Protein AF-A0A7K3XLP4-F1 (afdb_monomer_lite)

Foldseek 3Di:
DAPLVVCVVCVVCLQPVQQVPPPDQKDWLQSSVVSVCVVPVVVLVVQLVVDPPPSVVVSSVVSLVSCQVCCPSSQKDWDAWDWAQHPVGDTDITIMIGGNDDPDPVVVVVVVVVVVVVPDDPDD

Secondary structure (DSSP, 8-state):
--HHHHHHHTHHHIIIIIITTSSSSEEEHHHHHHHHHHHSHHHHHHHHHT-SS-HHHHHHHHHHHHHHHTHHHHTEEEEEEEEEE-TTS-EEEEEEEEES-SSSHHHHHHHHHHHHHTTS----

Structure (mmCIF, N/CA/C/O backbone):
data_AF-A0A7K3XLP4-F1
#
_entry.id   AF-A0A7K3XLP4-F1
#
loop_
_atom_site.group_PDB
_atom_site.id
_atom_site.type_symbol
_atom_site.label_atom_id
_atom_site.label_alt_id
_atom_site.label_comp_id
_atom_site.label_asym_id
_atom_site.label_entity_id
_atom_site.label_seq_id
_atom_site.pdbx_PDB_ins_code
_atom_site.Cartn_x
_atom_site.Cartn_y
_atom_site.Cartn_z
_atom_site.occupancy
_atom_site.B_iso_or_equiv
_atom_site.auth_seq_id
_atom_site.auth_comp_id
_atom_site.auth_asym_id
_atom_site.auth_atom_id
_atom_site.pdbx_PDB_model_num
ATOM 1 N N . MET A 1 1 ? 0.579 -8.255 -14.625 1.00 90.38 1 MET A N 1
ATOM 2 C CA . MET A 1 1 ? -0.479 -7.732 -13.733 1.00 90.38 1 MET A CA 1
ATOM 3 C C . MET A 1 1 ? -0.033 -6.373 -13.214 1.00 90.38 1 MET A C 1
ATOM 5 O O . MET A 1 1 ? 1.168 -6.206 -13.029 1.00 90.38 1 MET A O 1
ATOM 9 N N . SER A 1 2 ? -0.928 -5.396 -13.042 1.00 95.94 2 SER A N 1
ATOM 10 C CA . SER A 1 2 ? -0.546 -4.116 -12.420 1.00 95.94 2 SER A CA 1
ATOM 11 C C . SER A 1 2 ? -0.473 -4.239 -10.895 1.00 95.94 2 SER A C 1
ATOM 13 O O . SER A 1 2 ? -1.111 -5.116 -10.315 1.00 95.94 2 SER A O 1
ATOM 15 N N . LEU A 1 3 ? 0.269 -3.344 -10.233 1.00 97.62 3 LEU A N 1
ATOM 16 C CA . LEU A 1 3 ? 0.355 -3.335 -8.769 1.00 97.62 3 LEU A CA 1
ATOM 17 C C . LEU A 1 3 ? -1.019 -3.131 -8.118 1.00 97.62 3 LEU A C 1
ATOM 19 O O . LEU A 1 3 ? -1.346 -3.823 -7.163 1.00 97.62 3 LEU A O 1
ATOM 23 N N . ASN A 1 4 ? -1.837 -2.222 -8.658 1.00 97.38 4 ASN A N 1
ATOM 24 C CA . ASN A 1 4 ? -3.179 -1.972 -8.134 1.00 97.38 4 ASN A CA 1
ATOM 25 C C . ASN A 1 4 ? -4.053 -3.236 -8.231 1.00 97.38 4 ASN A C 1
ATOM 27 O O . ASN A 1 4 ? -4.577 -3.683 -7.218 1.00 97.38 4 ASN A O 1
ATOM 31 N N . GLN A 1 5 ? -4.101 -3.887 -9.403 1.00 98.12 5 GLN A N 1
ATOM 32 C CA . GLN A 1 5 ? -4.828 -5.155 -9.575 1.00 98.12 5 GLN A CA 1
ATOM 33 C C . GLN A 1 5 ? -4.363 -6.219 -8.577 1.00 98.12 5 GLN A C 1
ATOM 35 O O . GLN A 1 5 ? -5.185 -6.829 -7.899 1.00 98.12 5 GLN A O 1
ATOM 40 N N . PHE A 1 6 ? -3.047 -6.385 -8.433 1.00 98.69 6 PHE A N 1
ATOM 41 C CA . PHE A 1 6 ? -2.472 -7.326 -7.478 1.00 98.69 6 PHE A CA 1
ATOM 42 C C . PHE A 1 6 ? -2.895 -7.020 -6.037 1.00 98.69 6 PHE A C 1
ATOM 44 O O . PHE A 1 6 ? -3.279 -7.925 -5.299 1.00 98.69 6 PHE A O 1
ATOM 51 N N . MET A 1 7 ? -2.846 -5.751 -5.622 1.00 98.50 7 MET A N 1
ATOM 52 C CA . MET A 1 7 ? -3.244 -5.347 -4.274 1.00 98.50 7 MET A CA 1
ATOM 53 C C . MET A 1 7 ? -4.750 -5.523 -4.039 1.00 98.50 7 MET A C 1
ATOM 55 O O . MET A 1 7 ? -5.137 -5.950 -2.953 1.00 98.50 7 MET A O 1
ATOM 59 N N . THR A 1 8 ? -5.597 -5.274 -5.042 1.00 98.44 8 THR A N 1
ATOM 60 C CA . THR A 1 8 ? -7.040 -5.551 -4.968 1.00 98.44 8 THR A CA 1
ATOM 61 C C . THR A 1 8 ? -7.319 -7.045 -4.805 1.00 98.44 8 THR A C 1
ATOM 63 O O . THR A 1 8 ? -8.102 -7.429 -3.939 1.00 98.44 8 THR A O 1
ATOM 66 N N . GLU A 1 9 ? -6.657 -7.905 -5.582 1.00 98.50 9 GLU A N 1
ATOM 67 C CA . GLU A 1 9 ? -6.813 -9.365 -5.480 1.00 98.50 9 GLU A CA 1
ATOM 68 C C . GLU A 1 9 ? -6.312 -9.912 -4.131 1.00 98.50 9 GLU A C 1
ATOM 70 O O . GLU A 1 9 ? -6.848 -10.889 -3.610 1.00 98.50 9 GLU A O 1
ATOM 75 N N . ASN A 1 10 ? -5.328 -9.242 -3.523 1.00 98.56 10 ASN A N 1
ATOM 76 C CA . ASN A 1 10 ? -4.728 -9.619 -2.241 1.00 98.56 10 ASN A CA 1
ATOM 77 C C . ASN A 1 10 ? -5.234 -8.783 -1.054 1.00 98.56 10 ASN A C 1
ATOM 79 O O . ASN A 1 10 ? -4.625 -8.807 0.019 1.00 98.56 10 ASN A O 1
ATOM 83 N N . LEU A 1 11 ? -6.355 -8.069 -1.198 1.00 98.19 11 LEU A N 1
ATOM 84 C CA . LEU A 1 11 ? -6.865 -7.142 -0.182 1.00 98.19 11 LEU A CA 1
ATOM 85 C C . LEU A 1 11 ? -7.060 -7.815 1.187 1.00 98.19 11 LEU A C 1
ATOM 87 O O . LEU A 1 11 ? -6.708 -7.248 2.220 1.00 98.19 11 LEU A O 1
ATOM 91 N N . GLY A 1 12 ? -7.563 -9.055 1.194 1.00 97.62 12 GLY A N 1
ATOM 92 C CA . GLY A 1 12 ? -7.748 -9.843 2.415 1.00 97.62 12 GLY A CA 1
ATOM 93 C C . GLY A 1 12 ? -6.434 -10.163 3.134 1.00 97.62 12 GLY A C 1
ATOM 94 O O . GLY A 1 12 ? -6.371 -10.053 4.357 1.00 97.62 12 GLY A O 1
ATOM 95 N N . VAL A 1 13 ? -5.376 -10.493 2.386 1.00 98.25 13 VAL A N 1
ATOM 96 C CA . VAL A 1 13 ? -4.030 -10.740 2.932 1.00 98.25 13 VAL A CA 1
ATOM 97 C C . VAL A 1 13 ? -3.429 -9.435 3.451 1.00 98.25 13 VAL A C 1
ATOM 99 O O . VAL A 1 13 ? -2.935 -9.385 4.575 1.00 98.25 13 VAL A O 1
ATOM 102 N N . ILE A 1 14 ? -3.529 -8.349 2.680 1.00 98.44 14 ILE A N 1
ATOM 103 C CA . ILE A 1 14 ? -3.037 -7.026 3.088 1.00 98.44 14 ILE A CA 1
ATOM 104 C C . ILE A 1 14 ? -3.692 -6.588 4.402 1.00 98.44 14 ILE A C 1
ATOM 106 O O . ILE A 1 14 ? -3.005 -6.198 5.344 1.00 98.44 14 ILE A O 1
ATOM 110 N N . LYS A 1 15 ? -5.015 -6.698 4.503 1.00 97.31 15 LYS A N 1
ATOM 111 C CA . LYS A 1 15 ? -5.751 -6.334 5.712 1.00 97.31 15 LYS A CA 1
ATOM 112 C C . LYS A 1 15 ? -5.396 -7.237 6.895 1.00 97.31 15 LYS A C 1
ATOM 114 O O . LYS A 1 15 ? -4.977 -6.749 7.943 1.00 97.31 15 LYS A O 1
ATOM 119 N N . ASN A 1 16 ? -5.578 -8.547 6.742 1.00 95.75 16 ASN A N 1
ATOM 120 C CA . ASN A 1 16 ? -5.597 -9.469 7.879 1.00 95.75 16 ASN A CA 1
ATOM 121 C C . ASN A 1 16 ? -4.208 -9.982 8.273 1.00 95.75 16 ASN A C 1
ATOM 123 O O . ASN A 1 16 ? -3.998 -10.295 9.440 1.00 95.75 16 ASN A O 1
ATOM 127 N N . GLU A 1 17 ? -3.261 -10.055 7.336 1.00 95.81 17 GLU A N 1
ATOM 128 C CA . GLU A 1 17 ? -1.918 -10.585 7.602 1.00 95.81 17 GLU A CA 1
ATOM 129 C C . GLU A 1 17 ? -0.845 -9.498 7.704 1.00 95.81 17 GLU A C 1
ATOM 131 O O . GLU A 1 17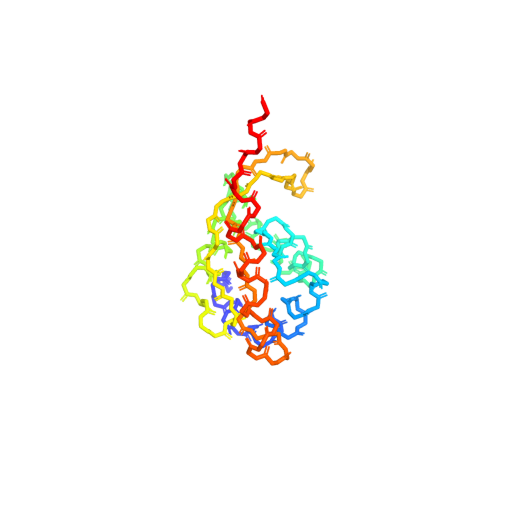 ? 0.153 -9.711 8.391 1.00 95.81 17 GLU A O 1
ATOM 136 N N . ILE A 1 18 ? -1.031 -8.343 7.053 1.00 97.62 18 ILE A N 1
ATOM 137 C CA . ILE A 1 18 ? -0.079 -7.225 7.126 1.00 97.62 18 ILE A CA 1
ATOM 138 C C . ILE A 1 18 ? -0.572 -6.185 8.128 1.00 97.62 18 ILE A C 1
ATOM 140 O O . ILE A 1 18 ? 0.013 -6.053 9.199 1.00 97.62 18 ILE A O 1
ATOM 144 N N . ILE A 1 19 ? -1.663 -5.475 7.818 1.00 96.88 19 ILE A N 1
ATOM 145 C CA . ILE A 1 19 ? -2.123 -4.331 8.618 1.00 96.88 19 ILE A CA 1
ATOM 146 C C . ILE A 1 19 ? -2.480 -4.775 10.035 1.00 96.88 19 ILE A C 1
ATOM 148 O O . ILE A 1 19 ? -1.913 -4.244 10.990 1.00 96.88 19 ILE A O 1
ATOM 152 N N . LYS A 1 20 ? -3.367 -5.766 10.210 1.00 92.88 20 LYS A N 1
ATOM 153 C CA . LYS A 1 20 ? -3.803 -6.202 11.551 1.00 92.88 20 LYS A CA 1
ATOM 154 C C . LYS A 1 20 ? -2.648 -6.696 12.429 1.00 92.88 20 LYS A C 1
ATOM 156 O O . LYS A 1 20 ? -2.678 -6.430 13.627 1.00 92.88 20 LYS A O 1
ATOM 161 N N . ASN A 1 21 ? -1.595 -7.264 11.840 1.00 92.56 21 ASN A N 1
ATOM 162 C CA . ASN A 1 21 ? -0.423 -7.767 12.565 1.00 92.56 21 ASN A CA 1
ATOM 163 C C . ASN A 1 21 ? 0.631 -6.704 12.918 1.00 92.56 21 ASN A C 1
ATOM 165 O O . ASN A 1 21 ? 1.565 -7.014 13.657 1.00 92.56 21 ASN A O 1
ATOM 169 N N . ILE A 1 22 ? 0.501 -5.458 12.447 1.00 94.50 22 ILE A N 1
ATOM 170 C CA . ILE A 1 22 ? 1.337 -4.358 12.953 1.00 94.50 22 ILE A CA 1
ATOM 171 C C . ILE A 1 22 ? 1.019 -4.150 14.449 1.00 94.50 22 ILE A C 1
ATOM 173 O O . ILE A 1 22 ? -0.142 -3.929 14.779 1.00 94.50 22 ILE A O 1
ATOM 177 N N . PRO A 1 23 ? 1.975 -4.221 15.390 1.00 89.25 23 PRO A N 1
ATOM 178 C CA . PRO A 1 23 ? 1.644 -4.214 16.821 1.00 89.25 23 PRO A CA 1
ATOM 179 C C . PRO A 1 23 ? 0.915 -2.951 17.292 1.00 89.25 23 PRO A C 1
ATOM 181 O O . PRO A 1 23 ? 0.053 -3.010 18.167 1.00 89.25 23 PRO A O 1
ATOM 184 N N . ASN A 1 24 ? 1.255 -1.805 16.703 1.00 90.50 24 ASN A N 1
ATOM 185 C CA . ASN A 1 24 ? 0.688 -0.523 17.086 1.00 90.50 24 ASN A CA 1
ATOM 186 C C . ASN A 1 24 ? -0.626 -0.239 16.329 1.00 90.50 24 ASN A C 1
ATOM 188 O O . ASN A 1 24 ? -0.777 -0.631 15.166 1.00 90.50 24 ASN A O 1
ATOM 192 N N . PRO A 1 25 ? -1.587 0.467 16.958 1.00 91.06 25 PRO A N 1
ATOM 193 C CA . PRO A 1 25 ? -2.775 0.973 16.267 1.00 91.06 25 PRO A CA 1
ATOM 194 C C . PRO A 1 25 ? -2.439 1.991 15.175 1.00 91.06 25 PRO A C 1
ATOM 196 O O . PRO A 1 25 ? -3.190 2.123 14.213 1.00 91.06 25 PRO A O 1
ATOM 199 N N . GLU A 1 26 ? -1.321 2.701 15.330 1.00 94.94 26 GLU A N 1
ATOM 200 C CA . GLU A 1 26 ? -0.758 3.597 14.325 1.00 94.94 26 GLU A CA 1
ATOM 201 C C . GLU A 1 26 ? 0.411 2.937 13.609 1.00 94.94 26 GLU A C 1
ATOM 203 O O . GLU A 1 26 ? 1.202 2.226 14.227 1.00 94.94 26 GLU A O 1
ATOM 208 N N . PHE A 1 27 ? 0.539 3.228 12.324 1.00 97.31 27 PHE A N 1
ATOM 209 C CA . PHE A 1 27 ? 1.672 2.831 11.501 1.00 97.31 27 PHE A CA 1
ATOM 210 C C . PHE A 1 27 ? 1.883 3.863 10.397 1.00 97.31 27 PHE A C 1
ATOM 212 O O . PHE A 1 27 ? 1.053 4.749 10.192 1.00 97.31 27 PHE A O 1
ATOM 219 N N . ASP A 1 28 ? 2.992 3.773 9.678 1.00 98.12 28 ASP A N 1
ATOM 220 C CA . ASP A 1 28 ? 3.285 4.670 8.563 1.00 98.12 28 ASP A CA 1
ATOM 221 C C . ASP A 1 28 ? 3.493 3.903 7.251 1.00 98.12 28 ASP A C 1
ATOM 223 O O . ASP A 1 28 ? 3.624 2.671 7.235 1.00 98.12 28 ASP A O 1
ATOM 227 N N . SER A 1 29 ? 3.464 4.616 6.125 1.00 98.19 29 SER A N 1
ATOM 228 C CA . SER A 1 29 ? 3.638 4.014 4.800 1.00 98.19 29 SER A CA 1
ATOM 229 C C . SER A 1 29 ? 4.964 3.248 4.694 1.00 98.19 29 SER A C 1
ATOM 231 O O . SER A 1 29 ? 5.012 2.208 4.038 1.00 98.19 29 SER A O 1
ATOM 233 N N . HIS A 1 30 ? 6.036 3.686 5.364 1.00 98.19 30 HIS A N 1
ATOM 234 C CA . HIS A 1 30 ? 7.309 2.958 5.358 1.00 98.19 30 HIS A CA 1
ATOM 235 C C . HIS A 1 30 ? 7.245 1.615 6.097 1.00 98.19 30 HIS A C 1
ATOM 237 O O . HIS A 1 30 ? 7.797 0.625 5.610 1.00 98.19 30 HIS A O 1
ATOM 243 N N . GLU A 1 31 ? 6.596 1.551 7.260 1.00 97.94 31 GLU A N 1
ATOM 244 C CA . GLU A 1 31 ? 6.362 0.307 7.995 1.00 97.94 31 GLU A CA 1
ATOM 245 C C . GLU A 1 31 ? 5.500 -0.658 7.185 1.00 97.94 31 GLU A C 1
ATOM 247 O O . GLU A 1 31 ? 5.883 -1.819 7.017 1.00 97.94 31 GLU A O 1
ATOM 252 N N . PHE A 1 32 ? 4.406 -0.160 6.600 1.00 98.50 32 PHE A N 1
ATOM 253 C CA . PHE A 1 32 ? 3.570 -0.957 5.709 1.00 98.50 32 PHE A CA 1
ATOM 254 C C . PHE A 1 32 ? 4.380 -1.527 4.542 1.00 98.50 32 PHE A C 1
ATOM 256 O O . PHE A 1 32 ? 4.331 -2.731 4.294 1.00 98.50 32 PHE A O 1
ATOM 263 N N . ILE A 1 33 ? 5.160 -0.687 3.851 1.00 98.44 33 ILE A N 1
ATOM 264 C CA . ILE A 1 33 ? 5.974 -1.110 2.708 1.00 98.44 33 ILE A CA 1
ATOM 265 C C . ILE A 1 33 ? 6.954 -2.202 3.134 1.00 98.44 33 ILE A C 1
ATOM 267 O O . ILE A 1 33 ? 6.997 -3.229 2.474 1.00 98.44 33 ILE A O 1
ATOM 271 N N . ARG A 1 34 ? 7.679 -2.061 4.252 1.00 98.00 34 ARG A N 1
ATOM 272 C CA . ARG A 1 34 ? 8.604 -3.110 4.734 1.00 98.00 34 ARG A CA 1
ATOM 273 C C . ARG A 1 34 ? 7.922 -4.471 4.900 1.00 98.00 34 ARG A C 1
ATOM 275 O O . ARG A 1 34 ? 8.480 -5.500 4.514 1.00 98.00 34 ARG A O 1
ATOM 282 N N . LEU A 1 35 ? 6.721 -4.486 5.475 1.00 98.00 35 LEU A N 1
ATOM 283 C CA . LEU A 1 35 ? 5.963 -5.720 5.680 1.00 98.00 35 LEU A CA 1
ATOM 284 C C . LEU A 1 35 ? 5.383 -6.260 4.370 1.00 98.00 35 LEU A C 1
ATOM 286 O O . LEU A 1 35 ? 5.457 -7.462 4.124 1.00 98.00 35 LEU A O 1
ATOM 290 N N . PHE A 1 36 ? 4.883 -5.383 3.500 1.00 98.44 36 PHE A N 1
ATOM 291 C CA . PHE A 1 36 ? 4.416 -5.732 2.160 1.00 98.44 36 PHE A CA 1
ATOM 292 C C . PHE A 1 36 ? 5.528 -6.366 1.325 1.00 98.44 36 PHE A C 1
ATOM 294 O O . PHE A 1 36 ? 5.335 -7.447 0.770 1.00 98.44 36 PHE A O 1
ATOM 301 N N . THR A 1 37 ? 6.714 -5.752 1.294 1.00 97.38 37 THR A N 1
ATOM 302 C CA . THR A 1 37 ? 7.862 -6.276 0.547 1.00 97.38 37 THR A CA 1
ATOM 303 C C . THR A 1 37 ? 8.301 -7.630 1.072 1.00 97.38 37 THR A C 1
ATOM 305 O O . THR A 1 37 ? 8.641 -8.491 0.278 1.00 97.38 37 THR A O 1
ATOM 308 N N . LYS A 1 38 ? 8.248 -7.841 2.39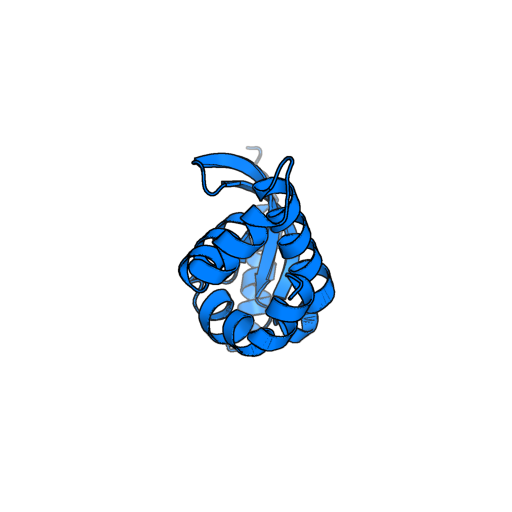4 1.00 97.19 38 LYS A N 1
ATOM 309 C CA . LYS A 1 38 ? 8.575 -9.130 3.012 1.00 97.19 38 LYS A CA 1
ATOM 310 C C . LYS A 1 38 ? 7.512 -10.199 2.736 1.00 97.19 38 LYS A C 1
ATOM 312 O O . LYS A 1 38 ? 7.835 -11.371 2.596 1.00 97.19 38 LYS A O 1
ATOM 317 N N . ARG A 1 39 ? 6.230 -9.827 2.677 1.00 98.12 39 ARG A N 1
ATOM 318 C CA . ARG A 1 39 ? 5.136 -10.776 2.413 1.00 98.12 39 ARG A CA 1
ATOM 319 C C . ARG A 1 39 ? 5.078 -11.209 0.948 1.00 98.12 39 ARG A C 1
ATOM 321 O O . ARG A 1 39 ? 4.728 -12.358 0.679 1.00 98.12 39 ARG A O 1
ATOM 328 N N . PHE A 1 40 ? 5.400 -10.298 0.031 1.00 98.12 40 PHE A N 1
ATOM 329 C CA . PHE A 1 40 ? 5.246 -10.459 -1.416 1.00 98.12 40 PHE A CA 1
ATOM 330 C C . PHE A 1 40 ? 6.566 -10.226 -2.169 1.00 98.12 40 PHE A C 1
ATOM 332 O O . PHE A 1 40 ? 6.581 -9.523 -3.176 1.00 98.12 40 PHE A O 1
ATOM 339 N N . GLU A 1 41 ? 7.676 -10.796 -1.687 1.00 98.00 41 GLU A N 1
ATOM 340 C CA . GLU A 1 41 ? 9.036 -10.510 -2.187 1.00 98.00 41 GLU A CA 1
ATOM 341 C C . GLU A 1 41 ? 9.166 -10.622 -3.713 1.00 98.00 41 GLU A C 1
ATOM 343 O O . GLU A 1 41 ? 9.619 -9.681 -4.365 1.00 98.00 41 GLU A O 1
ATOM 348 N N . ILE A 1 42 ? 8.717 -11.742 -4.290 1.00 98.06 42 ILE A N 1
ATOM 349 C CA . ILE A 1 42 ? 8.825 -11.999 -5.734 1.00 98.06 42 ILE A CA 1
ATOM 350 C C . ILE A 1 42 ? 8.021 -10.974 -6.536 1.00 98.06 42 ILE A C 1
ATOM 352 O O . ILE A 1 42 ? 8.577 -10.294 -7.397 1.00 98.06 42 ILE A O 1
ATOM 356 N N . SER A 1 43 ? 6.738 -10.795 -6.213 1.00 98.44 43 SER A N 1
ATOM 357 C CA . SER A 1 43 ? 5.879 -9.835 -6.913 1.00 98.44 43 SER A CA 1
ATOM 358 C C . SER A 1 43 ? 6.383 -8.401 -6.749 1.00 98.44 43 SER A C 1
ATOM 360 O O . SER A 1 43 ? 6.359 -7.622 -7.696 1.00 98.44 43 SER A O 1
ATOM 362 N N . TYR A 1 44 ? 6.902 -8.043 -5.573 1.00 98.38 44 TYR A N 1
ATOM 363 C CA . TYR A 1 44 ? 7.498 -6.733 -5.344 1.00 98.38 44 TYR A CA 1
ATOM 364 C C . TYR A 1 44 ? 8.699 -6.470 -6.263 1.00 98.38 44 TYR A C 1
ATOM 366 O O . TYR A 1 44 ? 8.777 -5.394 -6.859 1.00 98.38 44 TYR A O 1
ATOM 374 N N . ILE A 1 45 ? 9.595 -7.450 -6.433 1.00 98.12 45 ILE A N 1
ATOM 375 C CA . ILE A 1 45 ? 10.717 -7.353 -7.379 1.00 98.12 45 ILE A CA 1
ATOM 376 C C . ILE A 1 45 ? 10.196 -7.174 -8.811 1.00 98.12 45 ILE A C 1
ATOM 378 O O . ILE A 1 45 ? 10.669 -6.285 -9.516 1.00 98.12 45 ILE A O 1
ATOM 382 N N . GLU A 1 46 ? 9.183 -7.939 -9.224 1.00 98.31 46 GLU A N 1
ATOM 383 C CA . GLU A 1 46 ? 8.570 -7.809 -10.554 1.00 98.31 46 GLU A CA 1
ATOM 384 C C . GLU A 1 46 ? 7.979 -6.409 -10.790 1.00 98.31 46 GLU A C 1
ATOM 386 O O . GLU A 1 46 ? 8.186 -5.813 -11.852 1.00 98.31 46 GLU A O 1
ATOM 391 N N . PHE A 1 47 ? 7.292 -5.838 -9.793 1.00 98.38 47 PHE A N 1
ATOM 392 C CA . PHE A 1 47 ? 6.758 -4.479 -9.892 1.00 98.38 47 PHE A CA 1
ATOM 393 C C . PHE A 1 47 ? 7.869 -3.441 -10.023 1.00 98.38 47 PHE A C 1
ATOM 395 O O . PHE A 1 47 ? 7.754 -2.544 -10.859 1.00 98.38 47 PHE A O 1
ATOM 402 N N . LEU A 1 48 ? 8.963 -3.568 -9.268 1.00 98.19 48 LEU A N 1
ATOM 403 C CA . LEU A 1 48 ? 10.122 -2.686 -9.421 1.00 98.19 48 LEU A CA 1
ATOM 404 C C . LEU A 1 48 ? 10.725 -2.799 -10.825 1.00 98.19 48 LEU A C 1
ATOM 406 O O . LEU A 1 48 ? 10.986 -1.778 -11.458 1.00 98.19 48 LEU A O 1
ATOM 410 N N . SER A 1 49 ? 10.889 -4.022 -11.338 1.00 97.62 49 SER A N 1
ATOM 411 C CA . SER A 1 49 ? 11.448 -4.278 -12.671 1.00 97.62 49 SER A CA 1
ATOM 412 C C . SER A 1 49 ? 10.595 -3.732 -13.821 1.00 97.62 49 SER A C 1
ATOM 414 O O . SER A 1 49 ? 11.107 -3.554 -14.925 1.00 97.62 49 SER A O 1
ATOM 416 N N . SER A 1 50 ? 9.316 -3.429 -13.582 1.00 96.38 50 SER A N 1
ATOM 417 C CA . SER A 1 50 ? 8.435 -2.817 -14.584 1.00 96.38 50 SER A CA 1
ATOM 418 C C . SER A 1 50 ? 8.744 -1.334 -14.864 1.00 96.38 50 SER A C 1
ATOM 420 O O . SER A 1 50 ? 8.323 -0.801 -15.893 1.00 96.38 50 SER A O 1
ATOM 422 N N . TYR A 1 51 ? 9.517 -0.668 -13.996 1.00 96.44 51 TYR A N 1
ATOM 423 C CA . TYR A 1 51 ? 9.890 0.741 -14.131 1.00 96.44 51 TYR A CA 1
ATOM 424 C C . TYR A 1 51 ? 11.361 0.906 -14.520 1.00 96.44 51 TYR A C 1
ATOM 426 O O . TYR A 1 51 ? 12.256 0.370 -13.876 1.00 96.44 51 TYR A O 1
ATOM 434 N N . LYS A 1 52 ? 11.625 1.728 -15.546 1.00 94.69 52 LYS A N 1
ATOM 435 C CA . LYS A 1 52 ? 12.996 2.052 -15.990 1.00 94.69 52 LYS A CA 1
ATOM 436 C C . LYS A 1 52 ? 13.687 3.113 -15.130 1.00 94.69 52 LYS A C 1
ATOM 438 O O . LYS A 1 52 ? 14.899 3.072 -14.975 1.00 94.69 52 LYS A O 1
ATOM 443 N N . ASN A 1 53 ? 12.916 4.058 -14.597 1.00 96.56 53 ASN A N 1
ATOM 444 C CA . ASN A 1 53 ? 13.409 5.186 -13.811 1.00 96.56 53 ASN A CA 1
ATOM 445 C C . ASN A 1 53 ? 12.700 5.195 -12.461 1.00 96.56 53 ASN A C 1
ATOM 447 O O . ASN A 1 53 ? 11.490 4.971 -12.419 1.00 96.56 53 ASN A O 1
ATOM 451 N N . GLU A 1 54 ? 13.430 5.500 -11.387 1.00 96.12 54 GLU A N 1
ATOM 452 C CA . GLU A 1 54 ? 12.860 5.692 -10.047 1.00 96.12 54 GLU A CA 1
ATOM 453 C C . GLU A 1 54 ? 11.898 4.556 -9.605 1.00 96.12 54 GLU A C 1
ATOM 455 O O . GLU A 1 54 ? 10.781 4.834 -9.157 1.00 96.12 54 GLU A O 1
ATOM 460 N N . PRO A 1 55 ? 12.268 3.264 -9.754 1.00 97.75 55 PRO A N 1
ATOM 461 C CA . PRO A 1 55 ? 11.335 2.147 -9.576 1.00 97.75 55 PRO A CA 1
ATOM 462 C C . PRO A 1 55 ? 10.721 2.110 -8.174 1.00 97.75 55 PRO A C 1
ATOM 464 O O . PRO A 1 55 ? 9.507 1.972 -8.035 1.00 97.75 55 PRO A O 1
ATOM 467 N N . PHE A 1 56 ? 11.535 2.331 -7.138 1.00 97.31 56 PHE A N 1
ATOM 468 C CA . PHE A 1 56 ? 11.071 2.388 -5.751 1.00 97.31 56 PHE A CA 1
ATOM 469 C C . PHE A 1 56 ? 10.061 3.509 -5.535 1.00 9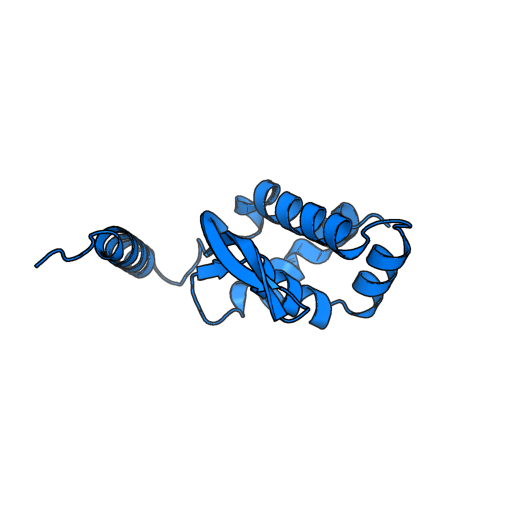7.31 56 PHE A C 1
ATOM 471 O O . PHE A 1 56 ? 8.968 3.256 -5.042 1.00 97.31 56 PHE A O 1
ATOM 478 N N . ARG A 1 57 ? 10.381 4.729 -5.977 1.00 96.25 57 ARG A N 1
ATOM 479 C CA . ARG A 1 57 ? 9.485 5.882 -5.848 1.00 96.25 57 ARG A CA 1
ATOM 480 C C . ARG A 1 57 ? 8.147 5.634 -6.546 1.00 96.25 57 ARG A C 1
ATOM 482 O O . ARG A 1 57 ? 7.106 5.936 -5.973 1.00 96.25 57 ARG A O 1
ATOM 489 N N . ASN A 1 58 ? 8.159 5.065 -7.752 1.00 97.88 58 ASN A N 1
ATOM 490 C CA . ASN A 1 58 ? 6.938 4.788 -8.514 1.00 97.88 58 ASN A CA 1
ATOM 491 C C . ASN A 1 58 ? 6.071 3.691 -7.880 1.00 97.88 58 ASN A C 1
ATOM 493 O O . ASN A 1 58 ? 4.845 3.824 -7.838 1.00 97.88 58 ASN A O 1
ATOM 497 N N . VAL A 1 59 ? 6.684 2.616 -7.376 1.00 98.31 59 VAL A N 1
ATOM 498 C CA . VAL A 1 59 ? 5.964 1.540 -6.679 1.00 98.31 59 VAL A CA 1
ATOM 499 C C . VAL A 1 59 ? 5.421 2.037 -5.338 1.00 98.31 59 VAL A C 1
ATOM 501 O O . VAL A 1 59 ? 4.241 1.857 -5.054 1.00 98.31 59 VAL A O 1
ATOM 504 N N . HIS A 1 60 ? 6.234 2.724 -4.533 1.00 97.88 60 HIS A N 1
ATOM 505 C CA . HIS A 1 60 ? 5.827 3.228 -3.216 1.00 97.88 60 HIS A CA 1
ATOM 506 C C . HIS A 1 60 ? 4.727 4.286 -3.319 1.00 97.88 60 HIS A C 1
ATOM 508 O O . HIS A 1 60 ? 3.782 4.243 -2.537 1.00 97.88 60 HIS A O 1
ATOM 514 N N . ALA A 1 61 ? 4.778 5.168 -4.322 1.00 97.56 61 ALA A N 1
ATOM 515 C CA . ALA A 1 61 ? 3.707 6.131 -4.575 1.00 97.56 61 ALA A CA 1
ATOM 516 C C . ALA A 1 61 ? 2.373 5.449 -4.925 1.00 97.56 61 ALA A C 1
ATOM 518 O O . ALA A 1 61 ? 1.314 5.900 -4.493 1.00 97.56 61 ALA A O 1
ATOM 519 N N . GLN A 1 62 ? 2.406 4.352 -5.688 1.00 98.25 62 GLN A N 1
ATOM 520 C CA . GLN A 1 62 ? 1.198 3.578 -5.981 1.00 98.25 62 GLN A CA 1
ATOM 521 C C . GLN A 1 62 ? 0.673 2.828 -4.760 1.00 98.25 62 GLN A C 1
ATOM 523 O O . GLN A 1 62 ? -0.538 2.784 -4.578 1.00 98.25 62 GLN A O 1
ATOM 528 N N . ILE A 1 63 ? 1.556 2.291 -3.913 1.00 98.62 63 ILE A N 1
ATOM 529 C CA . ILE A 1 63 ? 1.157 1.691 -2.634 1.00 98.62 63 ILE A CA 1
ATOM 530 C C . ILE A 1 63 ? 0.464 2.742 -1.762 1.00 98.62 63 ILE A C 1
ATOM 532 O O . ILE A 1 63 ? -0.651 2.507 -1.310 1.00 98.62 63 ILE A O 1
ATOM 536 N N . GLY A 1 64 ? 1.076 3.915 -1.571 1.00 98.00 64 GLY A N 1
ATOM 537 C CA . GLY A 1 64 ? 0.490 4.998 -0.774 1.00 98.00 64 GLY A CA 1
ATOM 538 C C . GLY A 1 64 ? -0.865 5.456 -1.318 1.00 98.00 64 GLY A C 1
ATOM 539 O O . GLY A 1 64 ? -1.830 5.583 -0.564 1.00 98.00 64 GLY A O 1
ATOM 540 N N . ARG A 1 65 ? -0.980 5.607 -2.645 1.00 98.50 65 ARG A N 1
ATOM 541 C CA . ARG A 1 65 ? -2.261 5.903 -3.302 1.00 98.50 65 ARG A CA 1
ATOM 542 C C . ARG A 1 65 ? -3.297 4.810 -3.047 1.00 98.50 65 ARG A C 1
ATOM 544 O O . ARG A 1 65 ? -4.421 5.132 -2.681 1.00 98.50 65 ARG A O 1
ATOM 551 N N . PHE A 1 66 ? -2.919 3.541 -3.189 1.00 98.69 66 PHE A N 1
ATOM 552 C CA . PHE A 1 66 ? -3.818 2.418 -2.941 1.00 98.69 66 PHE A CA 1
ATOM 553 C C . PHE A 1 66 ? -4.350 2.433 -1.504 1.00 98.69 66 PHE A C 1
ATOM 555 O O . PHE A 1 66 ? -5.555 2.297 -1.311 1.00 98.69 66 PHE A O 1
ATOM 562 N N . LEU A 1 67 ? -3.476 2.647 -0.511 1.00 98.50 67 LEU A N 1
ATOM 563 C CA . LEU A 1 67 ? -3.872 2.764 0.897 1.00 98.50 67 LEU A CA 1
ATOM 564 C C . LEU A 1 67 ? -4.866 3.909 1.108 1.00 98.50 67 LEU A C 1
ATOM 566 O O . LEU A 1 67 ? -5.880 3.716 1.772 1.00 98.50 67 LEU A O 1
ATOM 570 N N . SER A 1 68 ? -4.602 5.072 0.506 1.00 98.12 68 SER A N 1
ATOM 571 C CA . SER A 1 68 ? -5.471 6.249 0.597 1.00 98.12 68 SER A CA 1
ATOM 572 C C . SER A 1 68 ? -6.854 6.011 -0.024 1.00 98.12 68 SER A C 1
ATOM 574 O O . SER A 1 68 ? -7.865 6.390 0.565 1.00 98.12 68 SER A O 1
ATOM 576 N N . GLU A 1 69 ? -6.909 5.349 -1.182 1.00 98.31 69 GLU A N 1
ATOM 577 C CA . GLU A 1 69 ? -8.147 5.072 -1.922 1.00 98.31 69 GLU A CA 1
ATOM 578 C C . GLU A 1 69 ? -8.983 3.937 -1.301 1.00 98.31 69 GLU A C 1
ATOM 580 O O . GLU A 1 69 ? -10.199 3.921 -1.477 1.00 98.31 69 GLU A O 1
ATOM 585 N N . HIS A 1 70 ? -8.361 3.014 -0.556 1.00 98.12 70 HIS A N 1
ATOM 586 C CA . HIS A 1 70 ? -9.013 1.809 -0.016 1.00 98.12 70 HIS A CA 1
ATOM 587 C C . HIS A 1 70 ? -9.093 1.781 1.521 1.00 98.12 70 HIS A C 1
ATOM 589 O O . HIS A 1 70 ? -9.156 0.712 2.134 1.00 98.12 70 HIS A O 1
ATOM 595 N N . GLN A 1 71 ? -9.079 2.953 2.162 1.00 97.38 71 GLN A N 1
ATOM 596 C CA . GLN A 1 71 ? -9.098 3.108 3.624 1.00 97.38 71 GLN A CA 1
ATOM 597 C C . GLN A 1 71 ? -10.228 2.321 4.306 1.00 97.38 71 GLN A C 1
ATOM 599 O O . GLN A 1 71 ? -9.992 1.632 5.299 1.00 97.38 71 GLN A O 1
ATOM 604 N N . GLU A 1 72 ? -11.444 2.382 3.753 1.00 95.31 72 GLU A N 1
ATOM 605 C CA . GLU A 1 72 ? -12.613 1.691 4.306 1.00 95.31 72 GLU A CA 1
ATOM 606 C C . GLU A 1 72 ? -12.431 0.171 4.282 1.00 95.31 72 GLU A C 1
ATOM 608 O O . GLU A 1 72 ? -12.577 -0.486 5.313 1.00 95.31 72 GLU A O 1
ATOM 613 N N . GLN A 1 73 ? -12.049 -0.399 3.134 1.00 96.81 73 GLN A N 1
ATOM 614 C CA . GLN A 1 73 ? -11.895 -1.848 3.015 1.00 96.81 73 GLN A CA 1
ATOM 615 C C . GLN A 1 73 ? -10.727 -2.375 3.858 1.00 96.81 73 GLN A C 1
ATOM 617 O O . GLN A 1 73 ? -10.797 -3.488 4.390 1.00 96.81 73 GLN A O 1
ATOM 622 N N . LEU A 1 74 ? -9.666 -1.574 3.983 1.00 97.19 74 LEU A N 1
ATOM 623 C CA . LEU A 1 74 ? -8.471 -1.886 4.764 1.00 97.19 74 LEU A CA 1
ATOM 624 C C . LEU A 1 74 ? -8.637 -1.637 6.270 1.00 97.19 74 LEU A C 1
ATOM 626 O O . LEU A 1 74 ? -7.755 -2.035 7.027 1.00 97.19 74 LEU A O 1
ATOM 630 N N . GLU A 1 75 ? -9.748 -1.034 6.710 1.00 96.38 75 GLU A N 1
ATOM 631 C CA . GLU A 1 75 ? -9.981 -0.630 8.105 1.00 96.38 75 GLU A CA 1
ATOM 632 C C . GLU A 1 75 ? -8.855 0.266 8.648 1.00 96.38 75 GLU A C 1
ATOM 634 O O . GLU A 1 75 ? -8.317 0.050 9.739 1.00 96.38 75 GLU A O 1
ATOM 639 N N . ILE A 1 76 ? -8.482 1.283 7.870 1.00 96.69 76 ILE A N 1
ATOM 640 C CA . ILE A 1 76 ? -7.493 2.293 8.257 1.00 96.69 76 ILE A CA 1
ATOM 641 C C . ILE A 1 76 ? -8.005 3.694 7.949 1.00 96.69 76 ILE A C 1
ATOM 643 O O . ILE A 1 76 ? -8.943 3.880 7.180 1.00 96.69 76 ILE A O 1
ATOM 647 N N . LYS A 1 77 ? -7.381 4.698 8.556 1.00 97.00 77 LYS A N 1
ATOM 648 C CA . LYS A 1 77 ? -7.675 6.103 8.304 1.00 97.00 77 LYS A CA 1
ATOM 649 C C . LYS A 1 77 ? -6.393 6.915 8.224 1.00 97.00 77 LYS A C 1
ATOM 651 O O . LYS A 1 77 ? -5.488 6.702 9.029 1.00 97.00 77 LYS A O 1
ATOM 656 N N . ASP A 1 78 ? -6.341 7.851 7.285 1.00 95.38 78 ASP A N 1
ATOM 657 C CA . ASP A 1 78 ? -5.283 8.858 7.200 1.00 95.38 78 ASP A CA 1
ATOM 658 C C . ASP A 1 78 ? -5.204 9.661 8.509 1.00 95.38 78 ASP A C 1
ATOM 660 O O . ASP A 1 78 ? -6.216 10.122 9.057 1.00 95.38 78 ASP A O 1
ATOM 664 N N . PHE A 1 79 ? -3.986 9.797 9.027 1.00 94.94 79 PHE A N 1
ATOM 665 C CA . PHE A 1 79 ? -3.672 10.518 10.251 1.00 94.94 79 PHE A CA 1
ATOM 666 C C . PHE A 1 79 ? -2.515 11.513 10.049 1.00 94.94 79 PHE A C 1
ATOM 668 O O . PHE A 1 79 ? -1.668 11.725 10.930 1.00 94.94 79 PHE A O 1
ATOM 675 N N . GLY A 1 80 ? -2.491 12.152 8.879 1.00 96.31 80 GLY A N 1
ATOM 676 C CA . GLY A 1 80 ? -1.494 13.133 8.472 1.00 96.31 80 GLY A CA 1
ATOM 677 C C . GLY A 1 80 ? -0.167 12.494 8.078 1.00 96.31 80 GLY A C 1
ATOM 678 O O . GLY A 1 80 ? -0.105 11.344 7.662 1.00 96.31 80 GLY A O 1
ATOM 679 N N . THR A 1 81 ? 0.921 13.247 8.217 1.00 97.06 81 THR A N 1
ATOM 680 C CA . THR A 1 81 ? 2.261 12.810 7.804 1.00 97.06 81 THR A CA 1
ATOM 681 C C . THR A 1 81 ? 3.198 12.633 8.990 1.00 97.06 81 THR A C 1
ATOM 683 O O . THR A 1 81 ? 3.061 13.312 10.008 1.00 97.06 81 THR A O 1
ATOM 686 N N . THR A 1 82 ? 4.209 11.788 8.827 1.00 97.31 82 THR A N 1
ATOM 687 C CA . THR A 1 82 ? 5.310 11.605 9.777 1.00 97.31 82 THR A CA 1
ATOM 688 C C . THR A 1 82 ? 6.654 11.525 9.050 1.00 97.31 82 THR A C 1
ATOM 690 O O . THR A 1 82 ? 6.703 11.345 7.833 1.00 97.31 82 THR A O 1
ATOM 693 N N . GLN A 1 83 ? 7.751 11.682 9.790 1.00 97.81 83 GLN A N 1
ATOM 694 C CA . GLN A 1 83 ? 9.116 11.479 9.305 1.00 97.81 83 GLN A CA 1
ATOM 695 C C . GLN A 1 83 ? 9.643 10.145 9.833 1.00 97.81 83 GLN A C 1
ATOM 697 O O . GLN A 1 83 ? 9.722 9.947 11.045 1.00 97.81 83 GLN A O 1
ATOM 702 N N . SER A 1 84 ? 10.017 9.231 8.938 1.00 97.19 84 SER A N 1
ATOM 703 C CA . SER A 1 84 ? 10.573 7.929 9.320 1.00 97.19 84 SER A CA 1
ATOM 704 C C . SER A 1 84 ? 11.530 7.396 8.247 1.00 97.19 84 SER A C 1
ATOM 706 O O . SER A 1 84 ? 11.487 7.851 7.099 1.00 97.19 84 SER A O 1
ATOM 708 N N . PRO A 1 85 ? 12.447 6.470 8.586 1.00 97.25 85 PRO A N 1
ATOM 709 C CA . PRO A 1 85 ? 13.348 5.883 7.602 1.00 97.25 85 PRO A CA 1
ATOM 710 C C . PRO A 1 85 ? 12.580 4.989 6.625 1.00 97.25 85 PRO A C 1
ATOM 712 O O . PRO A 1 85 ? 11.775 4.156 7.046 1.00 97.25 85 PRO A O 1
ATOM 715 N N . ASN A 1 86 ? 12.870 5.114 5.331 1.00 95.38 86 ASN A N 1
ATOM 716 C CA . ASN A 1 86 ? 12.369 4.212 4.295 1.00 95.38 86 ASN A CA 1
ATOM 717 C C . ASN A 1 86 ? 13.089 2.844 4.333 1.00 95.38 86 ASN A C 1
ATOM 719 O O . ASN A 1 86 ? 13.865 2.550 5.246 1.00 95.38 86 ASN A O 1
ATOM 723 N N . ILE A 1 87 ? 12.856 1.987 3.332 1.00 94.44 87 ILE A N 1
ATOM 724 C CA . ILE A 1 87 ? 13.484 0.652 3.246 1.00 94.44 87 ILE A CA 1
ATOM 725 C C . ILE A 1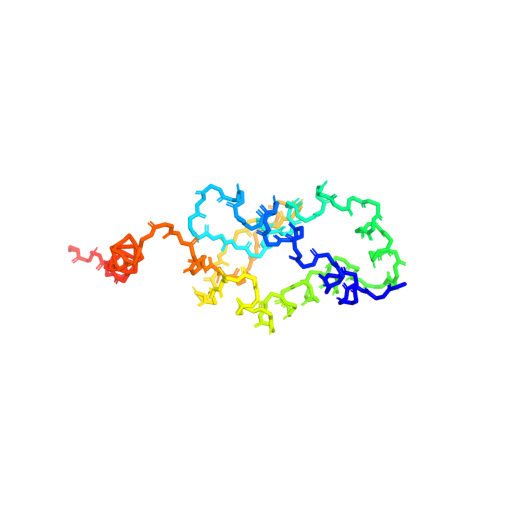 87 ? 15.021 0.681 3.114 1.00 94.44 87 ILE A C 1
ATOM 727 O O . ILE A 1 87 ? 15.660 -0.342 3.328 1.00 94.44 87 ILE A O 1
ATOM 731 N N . PHE A 1 88 ? 15.612 1.836 2.792 1.00 95.88 88 PHE A N 1
ATOM 732 C CA . PHE A 1 88 ? 17.062 2.055 2.706 1.00 95.88 88 PHE A CA 1
ATOM 733 C C . PHE A 1 88 ? 17.641 2.733 3.954 1.00 95.88 88 PHE A C 1
ATOM 735 O O . PHE A 1 88 ? 18.811 3.102 3.966 1.00 95.88 88 PHE A O 1
ATOM 742 N N . GLY A 1 89 ? 16.828 2.954 4.991 1.00 95.75 89 GLY A N 1
ATOM 743 C CA . GLY A 1 89 ? 17.250 3.681 6.188 1.00 95.75 89 GLY A CA 1
ATOM 744 C C . GLY A 1 89 ? 17.296 5.204 6.016 1.00 95.75 89 GLY A C 1
ATOM 745 O O . GLY A 1 89 ? 17.756 5.899 6.917 1.00 95.75 89 GLY A O 1
ATOM 746 N N . ILE A 1 90 ? 16.815 5.742 4.890 1.00 96.19 90 ILE A N 1
ATOM 747 C CA . ILE A 1 90 ? 16.841 7.182 4.602 1.00 96.19 90 ILE A CA 1
ATOM 748 C C . ILE A 1 90 ? 15.551 7.822 5.121 1.00 96.19 90 ILE A C 1
ATOM 750 O O . ILE A 1 90 ? 14.454 7.431 4.717 1.00 96.19 90 ILE A O 1
ATOM 754 N N . GLY A 1 91 ? 15.676 8.810 6.010 1.00 96.31 91 GLY A N 1
ATOM 755 C CA . GLY A 1 91 ? 14.539 9.559 6.553 1.00 96.31 91 GLY A CA 1
ATOM 756 C C . GLY A 1 91 ? 13.803 10.351 5.472 1.00 96.31 91 GLY A C 1
ATOM 757 O O . GLY A 1 91 ? 14.415 11.156 4.771 1.00 96.31 91 GLY A O 1
ATOM 758 N N . SER A 1 92 ? 12.496 10.128 5.334 1.00 95.81 92 SER A N 1
ATOM 759 C CA . SER A 1 92 ? 11.634 10.914 4.442 1.00 95.81 92 SER A CA 1
ATOM 760 C C . SER A 1 92 ? 10.190 10.999 4.946 1.00 95.81 92 SER A C 1
ATOM 762 O O . SER A 1 92 ? 9.693 10.120 5.659 1.00 95.81 92 SER A O 1
ATOM 764 N N . THR A 1 93 ? 9.528 12.107 4.608 1.00 97.25 93 THR A N 1
ATOM 765 C CA . THR A 1 93 ? 8.133 12.337 4.985 1.00 97.25 93 THR A CA 1
ATOM 766 C C . THR A 1 93 ? 7.232 11.353 4.252 1.00 97.25 93 THR A C 1
ATOM 768 O O . THR A 1 93 ? 7.361 11.189 3.040 1.00 97.25 93 THR A O 1
ATOM 771 N N . ASN A 1 94 ? 6.314 10.729 4.982 1.00 98.00 94 ASN A N 1
ATOM 772 C CA . ASN A 1 94 ? 5.331 9.798 4.444 1.00 98.00 94 ASN A CA 1
ATOM 773 C C . ASN A 1 94 ? 4.019 9.864 5.239 1.00 98.00 94 ASN A C 1
ATOM 775 O O . ASN A 1 94 ? 3.954 10.484 6.304 1.00 98.00 94 ASN A O 1
ATOM 779 N N . GLU A 1 95 ? 2.966 9.265 4.699 1.00 98.06 95 GLU A N 1
ATOM 780 C CA . GLU A 1 95 ? 1.642 9.228 5.312 1.00 98.06 95 GLU A CA 1
ATOM 781 C C . GLU A 1 95 ? 1.627 8.315 6.538 1.00 98.06 95 GLU A C 1
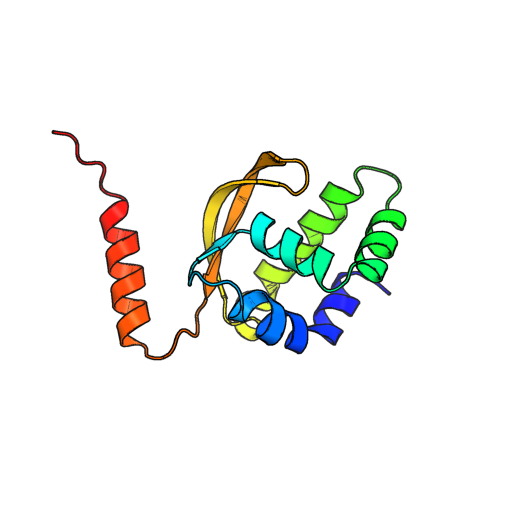ATOM 783 O O . GLU A 1 95 ? 2.256 7.255 6.582 1.00 98.06 95 GLU A O 1
ATOM 788 N N . ARG A 1 96 ? 0.870 8.741 7.542 1.00 97.88 96 ARG A N 1
ATOM 789 C CA . ARG A 1 96 ? 0.605 8.003 8.766 1.00 97.88 96 ARG A CA 1
ATOM 790 C C . ARG A 1 96 ? -0.837 7.526 8.748 1.00 97.88 96 ARG A C 1
ATOM 792 O O . ARG A 1 96 ? -1.744 8.266 8.378 1.00 97.88 96 ARG A O 1
ATOM 799 N N . TRP A 1 97 ? -1.040 6.309 9.220 1.00 97.62 97 TRP A N 1
ATOM 800 C CA . TRP A 1 97 ? -2.309 5.606 9.206 1.00 97.62 97 TRP A CA 1
ATOM 801 C C . TRP A 1 97 ? -2.663 5.147 10.616 1.00 97.62 97 TRP A C 1
ATOM 803 O O . TRP A 1 97 ? -1.793 4.772 11.402 1.00 97.62 97 TRP A O 1
ATOM 813 N N . VAL A 1 98 ? -3.953 5.144 10.932 1.00 96.19 98 VAL A N 1
ATOM 814 C CA . VAL A 1 98 ? -4.488 4.552 12.161 1.00 96.19 98 VAL A CA 1
ATOM 815 C C . VAL A 1 98 ? -5.502 3.476 11.808 1.00 96.19 98 VAL A C 1
ATOM 817 O O . VAL A 1 98 ? -6.350 3.682 10.942 1.00 96.19 98 VAL A O 1
ATOM 820 N N . LYS A 1 99 ? -5.430 2.322 12.467 1.00 94.38 99 LYS A N 1
ATOM 821 C CA . LYS A 1 99 ? -6.409 1.242 12.312 1.00 94.38 99 LYS A CA 1
ATOM 822 C C . LYS A 1 99 ? -7.757 1.668 12.881 1.00 94.38 99 LYS A C 1
ATOM 824 O O . LYS A 1 99 ? -7.824 2.188 13.995 1.00 94.38 99 LYS A O 1
ATOM 829 N N . THR A 1 100 ? -8.827 1.421 12.137 1.00 88.44 100 THR A N 1
ATOM 830 C CA . THR A 1 100 ? -10.198 1.745 12.551 1.00 88.44 100 THR A CA 1
ATOM 831 C C . THR A 1 100 ? -10.896 0.593 13.266 1.00 88.44 100 THR A C 1
ATOM 833 O O . THR A 1 100 ? -11.922 0.826 13.897 1.00 88.44 100 THR A O 1
ATOM 836 N N . ASP A 1 101 ? -10.324 -0.615 13.250 1.00 72.12 101 ASP A N 1
ATOM 837 C CA . ASP A 1 101 ? -10.806 -1.756 14.036 1.00 72.12 101 ASP A CA 1
ATOM 838 C C . ASP A 1 101 ? -9.756 -2.254 15.049 1.00 72.12 101 ASP A C 1
ATOM 840 O O . ASP A 1 101 ? -8.982 -3.175 14.768 1.00 72.12 101 ASP A O 1
ATOM 844 N N . PRO A 1 102 ? -9.690 -1.648 16.248 1.00 55.03 102 PRO A N 1
ATOM 845 C CA . PRO A 1 102 ? -9.083 -2.257 17.416 1.00 55.03 102 PRO A CA 1
ATOM 846 C C . PRO A 1 102 ? -10.204 -2.611 18.400 1.00 55.03 102 PRO A C 1
ATOM 848 O O . PRO A 1 102 ? -10.920 -1.724 18.856 1.00 55.03 102 PRO A O 1
ATOM 851 N N . GLY A 1 103 ? -10.382 -3.895 18.721 1.00 54.81 103 GLY A N 1
ATOM 852 C CA . GLY A 1 103 ? -11.411 -4.399 19.642 1.00 54.81 103 GLY A CA 1
ATOM 853 C C . GLY A 1 103 ? -11.918 -3.387 20.694 1.00 54.81 103 GLY A C 1
ATOM 854 O O . GLY A 1 103 ? -11.228 -3.036 21.650 1.00 54.81 103 GLY A O 1
ATOM 855 N N . SER A 1 104 ? -13.175 -2.967 20.520 1.00 49.16 104 SER A N 1
ATOM 856 C CA . SER A 1 104 ? -13.944 -1.973 21.289 1.00 49.16 104 SER A CA 1
ATOM 857 C C . SER A 1 104 ? -13.698 -0.484 20.973 1.00 49.16 104 SER A C 1
ATOM 859 O O . SER A 1 104 ? -12.621 0.090 21.136 1.00 49.16 104 SER A O 1
ATOM 861 N N . SER A 1 105 ? -14.805 0.184 20.640 1.00 54.78 105 SER A N 1
ATOM 862 C CA . SER A 1 105 ? -14.957 1.632 20.453 1.00 54.78 105 SER A CA 1
ATOM 863 C C . SER A 1 105 ? -14.384 2.489 21.594 1.00 54.78 105 SER A C 1
ATOM 865 O O . SER A 1 105 ? -13.949 3.615 21.354 1.00 54.78 105 SER A O 1
ATOM 867 N N . ALA A 1 106 ? -14.307 1.953 22.816 1.00 55.09 106 ALA A N 1
ATOM 868 C CA . ALA A 1 106 ? -13.761 2.640 23.985 1.00 55.09 106 ALA A CA 1
ATOM 869 C C . ALA A 1 106 ? -12.232 2.846 23.916 1.00 55.09 106 ALA A C 1
ATOM 871 O O . ALA A 1 106 ? -11.726 3.887 24.345 1.00 55.09 106 ALA A O 1
ATOM 872 N N . GLN A 1 107 ? -11.478 1.895 23.347 1.00 54.72 107 GLN A N 1
ATOM 873 C CA . GLN A 1 107 ? -10.026 2.043 23.174 1.00 54.72 107 GLN A CA 1
ATOM 874 C C . GLN A 1 107 ? -9.680 3.014 22.045 1.00 54.72 107 GLN A C 1
ATOM 876 O O . GLN A 1 107 ? -8.690 3.741 22.157 1.00 54.72 107 GLN A O 1
ATOM 881 N N . MET A 1 108 ? -10.512 3.092 21.000 1.00 58.34 108 MET A N 1
ATOM 882 C CA . MET A 1 108 ? -10.379 4.120 19.965 1.00 58.34 108 MET A CA 1
ATOM 883 C C . MET A 1 108 ? -10.549 5.520 20.547 1.00 58.34 108 MET A C 1
ATOM 885 O O . MET A 1 108 ? -9.698 6.375 20.318 1.00 58.34 108 MET A O 1
ATOM 889 N N . GLU A 1 109 ? -11.590 5.762 21.345 1.00 58.44 109 GLU A N 1
ATOM 890 C CA . GLU A 1 109 ? -11.827 7.082 21.938 1.00 58.44 109 GLU A CA 1
ATOM 891 C C . GLU A 1 109 ? -10.671 7.516 22.852 1.00 58.44 109 GLU A C 1
ATOM 893 O O . GLU A 1 109 ? -10.216 8.656 22.783 1.00 58.44 109 GLU A O 1
ATOM 898 N N . LEU A 1 110 ? -10.122 6.590 23.647 1.00 60.38 110 LEU A N 1
ATOM 899 C CA . LEU A 1 110 ? -8.943 6.828 24.484 1.00 60.38 110 LEU A CA 1
ATOM 900 C C . LEU A 1 110 ? -7.668 7.064 23.664 1.00 60.38 110 LEU A C 1
ATOM 902 O O . LEU A 1 110 ? -6.892 7.958 24.008 1.00 60.38 110 LEU A O 1
ATOM 906 N N . THR A 1 111 ? -7.461 6.308 22.583 1.00 60.34 111 THR A N 1
ATOM 907 C CA . THR A 1 111 ? -6.326 6.472 21.661 1.00 60.34 111 THR A CA 1
ATOM 908 C C . THR A 1 111 ? -6.399 7.836 20.979 1.00 60.34 111 THR A C 1
ATOM 910 O O . THR A 1 111 ? -5.486 8.644 21.141 1.00 60.34 111 THR A O 1
ATOM 913 N N . PHE A 1 112 ? -7.527 8.182 20.352 1.00 62.31 112 PHE A N 1
ATOM 914 C CA . PHE A 1 112 ? -7.732 9.500 19.744 1.00 62.31 112 PHE A CA 1
ATOM 915 C C . PHE A 1 112 ? -7.624 10.643 20.763 1.00 62.31 112 PHE A C 1
ATOM 917 O O . PHE A 1 112 ? -7.070 11.696 20.444 1.00 62.31 112 PHE A O 1
ATOM 924 N N . LYS A 1 113 ? -8.106 10.457 21.999 1.00 62.53 113 LYS A N 1
ATOM 925 C CA . LYS A 1 113 ? -7.996 11.464 23.065 1.00 62.53 113 LYS A CA 1
ATOM 926 C C . LYS A 1 113 ? -6.548 11.645 23.529 1.00 62.53 113 LYS A C 1
ATOM 928 O O . LYS A 1 113 ? -6.117 12.785 23.672 1.00 62.53 113 LYS A O 1
ATOM 933 N N . ARG A 1 114 ? -5.767 10.569 23.695 1.00 60.56 114 ARG A N 1
ATOM 934 C CA . ARG A 1 114 ? -4.324 10.646 24.009 1.00 60.56 114 ARG A CA 1
ATOM 935 C C . ARG A 1 114 ? -3.532 11.318 22.888 1.00 60.56 114 ARG A C 1
ATOM 937 O O . ARG A 1 114 ? -2.726 12.200 23.166 1.00 60.56 114 ARG A O 1
ATOM 944 N N . LEU A 1 115 ? -3.812 10.966 21.637 1.00 60.12 115 LEU A N 1
ATOM 945 C CA . LEU A 1 115 ? -3.125 11.518 20.46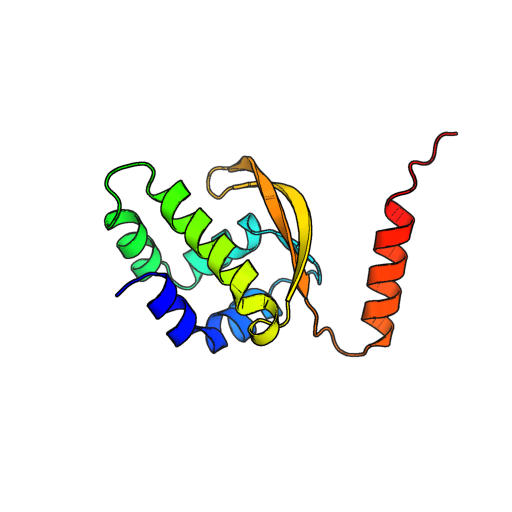7 1.00 60.12 115 LEU A CA 1
ATOM 946 C C . LEU A 1 115 ? -3.432 13.004 20.247 1.00 60.12 115 LEU A C 1
ATOM 948 O O . LEU A 1 115 ? -2.533 13.779 19.936 1.00 60.12 115 LEU A O 1
ATOM 952 N N . ARG A 1 116 ? -4.678 13.438 20.482 1.00 60.00 116 ARG A N 1
ATOM 953 C CA . ARG A 1 116 ? -5.051 14.865 20.450 1.00 60.00 116 ARG A CA 1
ATOM 954 C C . ARG A 1 116 ? -4.433 15.671 21.597 1.00 60.00 116 ARG A C 1
ATOM 956 O O . ARG A 1 116 ? -4.161 16.854 21.421 1.00 60.00 116 ARG A O 1
ATOM 963 N N . LEU A 1 117 ? -4.215 15.057 22.763 1.00 55.66 117 LEU A N 1
ATOM 964 C CA . LEU A 1 117 ? -3.631 15.723 23.936 1.00 55.66 117 LEU A CA 1
ATOM 965 C C . LEU A 1 117 ? -2.097 15.824 23.872 1.00 55.66 117 LEU A C 1
ATOM 967 O O . LEU A 1 117 ? -1.543 16.782 24.404 1.00 55.66 117 LEU A O 1
ATOM 971 N N . GLY A 1 118 ? -1.417 14.907 23.176 1.00 50.53 118 GLY A N 1
ATOM 972 C CA . GLY A 1 118 ? 0.040 14.941 22.973 1.00 50.53 118 GLY A CA 1
ATOM 973 C C . GLY A 1 118 ? 0.545 16.045 22.030 1.00 50.53 118 GLY A C 1
ATOM 974 O O . GLY A 1 118 ? 1.748 16.268 21.949 1.00 50.53 118 GLY A O 1
ATOM 975 N N . GLY A 1 119 ? -0.355 16.754 21.336 1.00 45.31 119 GLY A N 1
ATOM 976 C CA . GLY A 1 119 ? -0.027 17.883 20.454 1.00 45.31 119 GLY A CA 1
ATOM 977 C C . GLY A 1 119 ? 0.094 19.243 21.153 1.00 45.31 119 GLY A C 1
ATOM 978 O O . GLY A 1 119 ? 0.421 20.231 20.497 1.00 45.31 119 GLY A O 1
ATOM 979 N N . LYS A 1 120 ? -0.158 19.335 22.468 1.00 42.56 120 LYS A N 1
ATOM 980 C CA . LYS A 1 120 ? 0.162 20.548 23.233 1.00 42.56 120 LYS A CA 1
ATOM 981 C C . LYS A 1 120 ? 1.590 20.457 23.748 1.00 42.56 120 LYS A C 1
ATOM 983 O O . LYS A 1 120 ? 1.868 19.827 24.762 1.00 42.56 120 LYS A O 1
ATOM 988 N N . GLN A 1 121 ? 2.472 21.127 23.016 1.00 41.53 121 GLN A N 1
ATOM 989 C CA . GLN A 1 121 ? 3.794 21.534 23.462 1.00 41.53 121 GLN A CA 1
ATOM 990 C C . GLN A 1 121 ? 3.665 22.158 24.860 1.00 41.53 121 GLN A C 1
ATOM 992 O O . GLN A 1 121 ? 3.011 23.186 25.037 1.00 41.53 121 GLN A O 1
ATOM 997 N N . VAL A 1 122 ? 4.229 21.484 25.861 1.00 37.44 122 VAL A N 1
ATOM 998 C CA . VAL A 1 122 ? 4.446 22.056 27.187 1.00 37.44 122 VAL A CA 1
ATOM 999 C C . VAL A 1 122 ? 5.533 23.109 27.007 1.00 37.44 122 VAL A C 1
ATOM 1001 O O . VAL A 1 122 ? 6.710 22.778 26.906 1.00 37.44 122 VAL A O 1
ATOM 1004 N N . ILE A 1 123 ? 5.122 24.368 26.888 1.00 36.88 123 ILE A N 1
ATOM 1005 C CA . ILE A 1 123 ? 5.998 25.506 27.151 1.00 36.88 123 ILE A CA 1
ATOM 1006 C C . ILE A 1 123 ? 5.842 25.767 28.651 1.00 36.88 123 ILE A C 1
ATOM 1008 O O . ILE A 1 123 ? 4.787 26.238 29.082 1.00 36.88 123 ILE A O 1
ATOM 1012 N N . LEU A 1 124 ? 6.838 25.336 29.429 1.00 41.72 124 LEU A N 1
ATOM 1013 C CA . LEU A 1 124 ? 7.103 25.897 30.755 1.00 41.72 124 LEU A CA 1
ATOM 1014 C C . LEU A 1 124 ? 7.772 27.261 30.581 1.00 41.72 124 LEU A C 1
ATOM 1016 O O . LEU A 1 124 ? 8.610 27.372 29.656 1.00 41.72 124 LEU A O 1
#

pLDDT: mean 88.51, std 17.55, range [36.88, 98.69]

Radius of gyration: 15.77 Å; chains: 1; bounding box: 32×38×47 Å

Sequence (124 aa):
MSLNQFMTENLGVIKNEIIKNIPNPEFDSHEFIRLFTKRFEISYIEFLSSYKNEPFRNVHAQIGRFLSEHQEQLEIKDFGTTQSPNIFGIGSTNERWVKTDPGSSAQMELTFKRLRLGGKQVIL